Protein AF-A0A1F8Y9Y6-F1 (afdb_monomer_lite)

Secondary structure (DSSP, 8-state):
--S--TTGGG-SSPPP-HHHIIIII---HHHHHHHHHHTTTT--TTT--S------GGGTS-HHHHHHHHHHHHHHTTPPP-

Structure (mmCIF, N/CA/C/O backbone):
data_AF-A0A1F8Y9Y6-F1
#
_entry.id   AF-A0A1F8Y9Y6-F1
#
loop_
_atom_site.group_PDB
_atom_site.id
_atom_site.type_symbol
_atom_site.label_atom_id
_atom_site.label_alt_id
_atom_site.label_comp_id
_atom_site.label_asym_id
_atom_site.label_entity_id
_atom_site.label_seq_id
_atom_site.pdbx_PDB_ins_code
_atom_site.Cartn_x
_atom_site.Cartn_y
_atom_site.Cartn_z
_atom_site.occupancy
_atom_site.B_iso_or_equiv
_atom_site.auth_seq_id
_atom_site.auth_comp_id
_atom_site.auth_asym_id
_atom_site.auth_atom_id
_atom_site.pdbx_PDB_model_num
ATOM 1 N N . MET A 1 1 ? -3.816 -9.625 5.327 1.00 87.00 1 MET A N 1
ATOM 2 C CA . MET A 1 1 ? -3.071 -8.350 5.174 1.00 87.00 1 MET A CA 1
ATOM 3 C C . MET A 1 1 ? -1.670 -8.411 5.779 1.00 87.00 1 MET A C 1
ATOM 5 O O . MET A 1 1 ? -0.956 -7.422 5.755 1.00 87.00 1 MET A O 1
ATOM 9 N N . ASP A 1 2 ? -1.251 -9.580 6.251 1.00 91.44 2 ASP A N 1
ATOM 10 C CA . ASP A 1 2 ? -0.003 -9.862 6.964 1.00 91.44 2 ASP A CA 1
ATOM 11 C C . ASP A 1 2 ? 1.157 -10.272 6.036 1.00 91.44 2 ASP A C 1
ATOM 13 O O . ASP A 1 2 ? 2.161 -10.812 6.492 1.00 91.44 2 ASP A O 1
ATOM 17 N N . GLY A 1 3 ? 1.005 -10.071 4.723 1.00 92.31 3 GLY A N 1
ATOM 18 C CA . GLY A 1 3 ? 2.017 -10.414 3.722 1.00 92.31 3 GLY A CA 1
ATOM 19 C C . GLY A 1 3 ? 2.156 -11.909 3.396 1.00 92.31 3 GLY A C 1
ATOM 20 O O . GLY A 1 3 ? 3.036 -12.263 2.620 1.00 92.31 3 GLY A O 1
ATOM 21 N N . LYS A 1 4 ? 1.296 -12.795 3.926 1.00 95.00 4 LYS A N 1
ATOM 22 C CA . LYS A 1 4 ? 1.424 -14.266 3.797 1.00 95.00 4 LYS A CA 1
ATOM 23 C C . LYS A 1 4 ? 0.462 -14.905 2.787 1.00 95.00 4 LYS A C 1
ATOM 25 O O . LYS A 1 4 ? -0.059 -15.994 3.015 1.00 95.00 4 LYS A O 1
ATOM 30 N N . GLY A 1 5 ? 0.188 -14.219 1.678 1.00 92.81 5 GLY A N 1
ATOM 31 C CA . GLY A 1 5 ? -0.618 -14.793 0.592 1.00 92.81 5 GLY A CA 1
ATOM 32 C C . GLY A 1 5 ? 0.047 -16.026 -0.054 1.00 92.81 5 GLY A C 1
ATOM 33 O O . GLY A 1 5 ? 1.244 -16.229 0.143 1.00 92.81 5 GLY A O 1
ATOM 34 N N . PRO A 1 6 ? -0.682 -16.821 -0.863 1.00 94.56 6 PRO A N 1
ATOM 35 C CA . PRO A 1 6 ? -0.159 -18.052 -1.478 1.00 94.56 6 PRO A CA 1
ATOM 36 C C . PRO A 1 6 ? 1.143 -17.862 -2.269 1.00 94.56 6 PRO A C 1
ATOM 38 O O . PRO A 1 6 ? 2.027 -18.708 -2.219 1.00 94.56 6 PRO A O 1
ATOM 41 N N . GLU A 1 7 ? 1.289 -16.712 -2.931 1.00 92.06 7 GLU A N 1
ATOM 42 C CA . GLU A 1 7 ? 2.460 -16.379 -3.755 1.00 92.06 7 GLU A CA 1
ATOM 43 C C . GLU A 1 7 ? 3.620 -15.753 -2.958 1.00 92.06 7 GLU A C 1
ATOM 45 O O . GLU A 1 7 ? 4.675 -15.458 -3.517 1.00 92.06 7 GLU A O 1
ATOM 50 N N . ALA A 1 8 ? 3.458 -15.517 -1.649 1.00 92.31 8 ALA A N 1
ATOM 51 C CA . ALA A 1 8 ? 4.424 -14.760 -0.848 1.00 92.31 8 ALA A CA 1
ATOM 52 C C . ALA A 1 8 ? 5.825 -15.391 -0.834 1.00 92.31 8 ALA A C 1
ATOM 54 O O . ALA A 1 8 ? 6.819 -14.666 -0.829 1.00 92.31 8 ALA A O 1
ATOM 55 N N . SER A 1 9 ? 5.917 -16.725 -0.871 1.00 92.19 9 SER A N 1
ATOM 56 C CA . SER A 1 9 ? 7.193 -17.452 -0.865 1.00 92.19 9 SER A CA 1
ATOM 57 C C . SER A 1 9 ? 8.028 -17.255 -2.133 1.00 92.19 9 SER A C 1
ATOM 59 O O . SER A 1 9 ? 9.219 -17.552 -2.115 1.00 92.19 9 SER A O 1
ATOM 61 N N . GLY A 1 10 ? 7.427 -16.774 -3.227 1.00 90.69 10 GLY A N 1
ATOM 62 C CA . GLY A 1 10 ? 8.126 -16.498 -4.484 1.00 90.69 10 GLY A CA 1
ATOM 63 C C . GLY A 1 10 ? 8.875 -15.162 -4.507 1.00 90.69 10 GLY A C 1
ATOM 64 O O . GLY A 1 10 ? 9.615 -14.897 -5.453 1.00 90.69 10 GLY A O 1
ATOM 65 N N . PHE A 1 11 ? 8.701 -14.315 -3.488 1.00 87.88 11 PHE A N 1
ATOM 66 C CA . PHE A 1 11 ? 9.260 -12.967 -3.457 1.00 87.88 11 PHE A CA 1
ATOM 67 C C . PHE A 1 11 ? 10.377 -12.828 -2.420 1.00 87.88 11 PHE A C 1
ATOM 69 O O . PHE A 1 11 ? 10.237 -13.224 -1.264 1.00 87.88 11 PHE A O 1
ATOM 76 N N . PHE A 1 12 ? 11.482 -12.201 -2.829 1.00 84.62 12 PHE A N 1
ATOM 77 C CA . PHE A 1 12 ? 12.542 -11.759 -1.929 1.00 84.62 12 PHE A CA 1
ATOM 78 C C . PHE A 1 12 ? 12.857 -10.281 -2.200 1.00 84.62 12 PHE A C 1
ATOM 80 O O . PHE A 1 12 ? 13.342 -9.963 -3.289 1.00 84.62 12 PHE A O 1
ATOM 87 N N . PRO A 1 13 ? 12.597 -9.373 -1.243 1.00 86.25 13 PRO A N 1
ATOM 88 C CA . PRO A 1 13 ? 12.030 -9.608 0.090 1.00 86.25 13 PRO A CA 1
ATOM 89 C C . PRO A 1 13 ? 10.551 -10.044 0.030 1.00 86.25 13 PRO A C 1
ATOM 91 O O . PRO A 1 13 ? 9.887 -9.783 -0.978 1.00 86.25 13 PRO A O 1
ATOM 94 N N . PRO A 1 14 ? 10.024 -10.689 1.090 1.00 90.38 14 PRO A N 1
ATOM 95 C CA . PRO A 1 14 ? 8.615 -11.065 1.146 1.00 90.38 14 PRO A CA 1
ATOM 96 C C . PRO A 1 14 ? 7.708 -9.822 1.152 1.00 90.38 14 PRO A C 1
ATOM 98 O O . PRO A 1 14 ? 8.152 -8.733 1.539 1.00 90.38 14 PRO A O 1
ATOM 101 N N . PRO A 1 15 ? 6.427 -9.960 0.762 1.00 92.75 15 PRO A N 1
ATOM 102 C CA . PRO A 1 15 ? 5.459 -8.876 0.873 1.00 92.75 15 PRO A CA 1
ATOM 103 C C . PRO A 1 15 ? 5.346 -8.362 2.315 1.00 92.75 15 PRO A C 1
ATOM 105 O O . PRO A 1 15 ? 5.417 -9.132 3.273 1.00 92.75 15 PRO A O 1
ATOM 108 N N . ALA A 1 16 ? 5.159 -7.052 2.470 1.00 92.69 16 ALA A N 1
ATOM 109 C CA . ALA A 1 16 ? 5.051 -6.424 3.783 1.00 92.69 16 ALA A CA 1
ATOM 110 C C . ALA A 1 16 ? 3.748 -6.806 4.506 1.00 92.69 16 ALA A C 1
ATOM 112 O O . ALA A 1 16 ? 2.699 -6.979 3.882 1.00 92.69 16 ALA A O 1
ATOM 113 N N . ASP A 1 17 ? 3.809 -6.844 5.836 1.00 95.44 17 ASP A N 1
ATOM 114 C CA . ASP A 1 17 ? 2.622 -6.826 6.688 1.00 95.44 17 ASP A CA 1
ATOM 115 C C . ASP A 1 17 ? 2.039 -5.407 6.714 1.00 95.44 17 ASP A C 1
ATOM 117 O O . ASP A 1 17 ? 2.602 -4.488 7.318 1.00 95.44 17 ASP A O 1
ATOM 121 N N . LEU A 1 18 ? 0.905 -5.232 6.037 1.00 95.06 18 LEU A N 1
ATOM 122 C CA . LEU A 1 18 ? 0.245 -3.940 5.907 1.00 95.06 18 LEU A CA 1
ATOM 123 C C . LEU A 1 18 ? -0.445 -3.506 7.201 1.00 95.06 18 LEU A C 1
ATOM 125 O O . LEU A 1 18 ? -0.547 -2.304 7.427 1.00 95.06 18 LEU A O 1
ATOM 129 N N . VAL A 1 19 ? -0.854 -4.442 8.065 1.00 94.75 19 VAL A N 1
ATOM 130 C CA . VAL A 1 19 ? -1.448 -4.114 9.372 1.00 94.75 19 VAL A CA 1
ATOM 131 C C . VAL A 1 19 ? -0.386 -3.475 10.251 1.00 94.75 19 VAL A C 1
ATOM 133 O O . VAL A 1 19 ? -0.568 -2.366 10.752 1.00 94.75 19 VAL A O 1
ATOM 136 N N . THR A 1 20 ? 0.770 -4.130 10.379 1.00 94.88 20 THR A N 1
ATOM 137 C CA . THR A 1 20 ? 1.895 -3.572 11.135 1.00 94.88 20 THR A CA 1
ATOM 138 C C . THR A 1 20 ? 2.358 -2.239 10.542 1.00 94.88 20 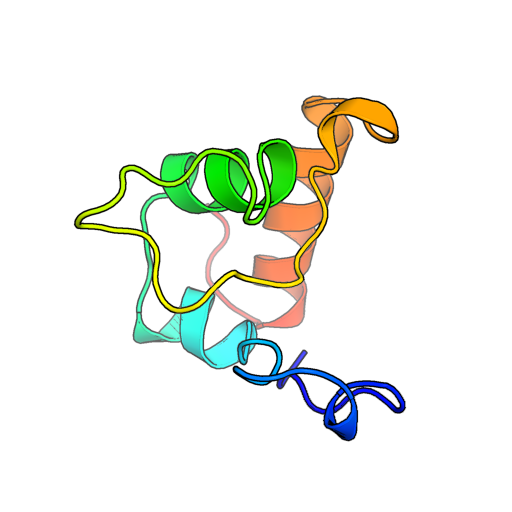THR A C 1
ATOM 140 O O . THR A 1 20 ? 2.629 -1.298 11.292 1.00 94.88 20 THR A O 1
ATOM 143 N N . LEU A 1 21 ? 2.387 -2.121 9.211 1.00 94.06 21 LEU A N 1
ATOM 144 C CA . LEU A 1 21 ? 2.792 -0.897 8.524 1.00 94.06 21 LEU A CA 1
ATOM 145 C C . LEU A 1 21 ? 1.906 0.304 8.889 1.00 94.06 21 LEU A C 1
ATOM 147 O O . LEU A 1 21 ? 2.439 1.329 9.310 1.00 94.06 21 LEU A O 1
ATOM 151 N N . VAL A 1 22 ? 0.581 0.198 8.761 1.00 94.19 22 VAL A N 1
ATOM 152 C CA . VAL A 1 22 ? -0.315 1.347 9.008 1.00 94.19 22 VAL A CA 1
ATOM 153 C C . VAL A 1 22 ? -0.621 1.566 10.488 1.00 94.19 22 VAL A C 1
ATOM 155 O O . VAL A 1 22 ? -0.884 2.693 10.895 1.00 94.19 22 VAL A O 1
ATOM 158 N N . PHE A 1 23 ? -0.546 0.525 11.320 1.00 92.62 23 PHE A N 1
ATOM 159 C CA . PHE A 1 23 ? -0.864 0.644 12.743 1.00 92.62 23 PHE A CA 1
ATOM 160 C C . PHE A 1 23 ? 0.342 1.073 13.589 1.00 92.62 23 PHE A C 1
ATOM 162 O O . PHE A 1 23 ? 0.209 1.933 14.462 1.00 92.62 23 PHE A O 1
ATOM 169 N N . HIS A 1 24 ? 1.523 0.499 13.334 1.00 91.94 24 HIS A N 1
ATOM 170 C CA . HIS A 1 24 ? 2.717 0.716 14.158 1.00 91.94 24 HIS A CA 1
ATOM 171 C C . HIS A 1 24 ? 3.732 1.659 13.506 1.00 91.94 24 HIS A C 1
ATOM 173 O O . HIS A 1 24 ? 4.271 2.522 14.193 1.00 91.94 24 HIS A O 1
ATOM 179 N N . ILE A 1 25 ? 3.997 1.515 12.202 1.00 94.12 25 ILE A N 1
ATOM 180 C CA . ILE A 1 25 ? 5.038 2.304 11.516 1.00 94.12 25 ILE A CA 1
ATOM 181 C C . ILE A 1 25 ? 4.520 3.671 11.060 1.00 94.12 25 ILE A C 1
ATOM 183 O O . ILE A 1 25 ? 5.248 4.653 11.170 1.00 94.12 25 ILE A O 1
ATOM 187 N N . LYS A 1 26 ? 3.272 3.742 10.581 1.00 92.06 26 LYS A N 1
ATOM 188 C CA . LYS A 1 26 ? 2.581 4.982 10.181 1.00 92.06 26 LYS A CA 1
ATOM 189 C C . LYS A 1 26 ? 3.406 5.853 9.217 1.00 92.06 26 LYS A C 1
ATOM 191 O O . LYS A 1 26 ? 3.709 7.006 9.535 1.00 92.06 26 LYS A O 1
ATOM 196 N N . PRO A 1 27 ? 3.825 5.321 8.052 1.00 92.81 27 PRO A N 1
ATOM 197 C CA . PRO A 1 27 ? 4.47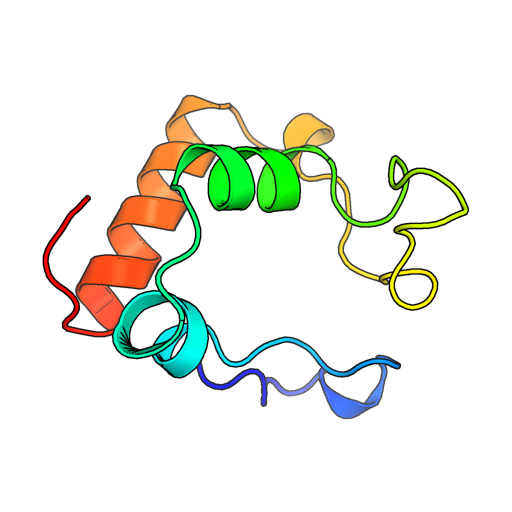4 6.158 7.052 1.00 92.81 27 PRO A CA 1
ATOM 198 C C . PRO A 1 27 ? 3.496 7.231 6.542 1.00 92.81 27 PRO A C 1
ATOM 200 O O . PRO A 1 27 ? 2.289 6.995 6.565 1.00 92.81 27 PRO A O 1
ATOM 203 N N . PRO A 1 28 ? 3.990 8.365 6.011 1.00 94.88 28 PRO A N 1
ATOM 204 C CA . PRO A 1 28 ? 3.124 9.353 5.377 1.00 94.88 28 PRO A CA 1
ATOM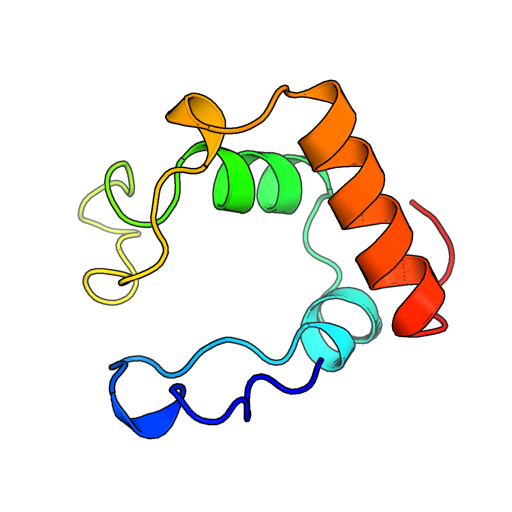 205 C C . PRO A 1 28 ? 2.271 8.731 4.265 1.00 94.88 28 PRO A C 1
ATOM 207 O O . PRO A 1 28 ? 2.747 7.902 3.488 1.00 94.88 28 PRO A O 1
ATOM 210 N N . GLU A 1 29 ? 1.036 9.184 4.108 1.00 94.75 29 GLU A N 1
ATOM 211 C CA . GLU A 1 29 ? 0.103 8.675 3.098 1.00 94.75 29 GLU A CA 1
ATOM 212 C C . GLU A 1 29 ? 0.637 8.909 1.682 1.00 94.75 29 GLU A C 1
ATOM 214 O O . GLU A 1 29 ? 0.470 8.074 0.793 1.00 94.75 29 GLU A O 1
ATOM 219 N N . SER A 1 30 ? 1.366 10.010 1.484 1.00 94.62 30 SER A N 1
ATOM 220 C CA . SER A 1 30 ? 2.075 10.304 0.237 1.00 94.62 30 SER A CA 1
ATOM 221 C C . SER A 1 30 ? 3.118 9.238 -0.110 1.00 94.62 30 SER A C 1
ATOM 223 O O . SER A 1 30 ? 3.302 8.923 -1.287 1.00 94.62 30 SER A O 1
ATOM 225 N N . TYR A 1 31 ? 3.759 8.630 0.894 1.00 92.25 31 TYR A N 1
ATOM 226 C CA . TYR A 1 31 ? 4.659 7.501 0.690 1.00 92.25 31 TYR A CA 1
ATOM 227 C C . TYR A 1 31 ? 3.884 6.250 0.270 1.00 92.25 31 TYR A C 1
ATOM 229 O O . TYR A 1 31 ? 4.295 5.594 -0.684 1.00 92.25 31 TYR A O 1
ATOM 237 N N . LEU A 1 32 ? 2.756 5.930 0.914 1.00 94.50 32 LEU A N 1
ATOM 238 C CA . LEU A 1 32 ? 1.917 4.785 0.523 1.00 94.50 32 LEU A CA 1
ATOM 239 C C . LEU A 1 32 ? 1.390 4.941 -0.907 1.00 94.50 32 LEU A C 1
ATOM 241 O O . LEU A 1 32 ? 1.522 4.023 -1.718 1.00 94.50 32 LEU A O 1
ATOM 245 N N . PHE A 1 33 ? 0.879 6.127 -1.236 1.00 96.44 33 PHE A N 1
ATOM 246 C CA . PHE A 1 33 ? 0.432 6.482 -2.578 1.00 96.44 33 PHE A CA 1
ATOM 247 C C . PHE A 1 33 ? 1.555 6.299 -3.602 1.00 96.44 33 PHE A C 1
ATOM 249 O O . PHE A 1 33 ? 1.386 5.590 -4.593 1.00 96.44 33 PHE A O 1
ATOM 256 N N . TRP A 1 34 ? 2.733 6.869 -3.333 1.00 93.25 34 TRP A N 1
ATOM 257 C CA . TRP A 1 34 ? 3.896 6.737 -4.204 1.00 93.25 34 TRP A CA 1
ATOM 258 C C . TRP A 1 34 ? 4.353 5.280 -4.357 1.00 93.25 34 TRP A C 1
ATOM 260 O O . TRP A 1 34 ? 4.621 4.843 -5.476 1.00 93.25 34 TRP A O 1
ATOM 270 N N . ARG A 1 35 ? 4.395 4.499 -3.267 1.00 91.81 35 ARG A N 1
ATOM 271 C CA . ARG A 1 35 ? 4.789 3.080 -3.304 1.00 91.81 35 ARG A CA 1
ATOM 272 C C . ARG A 1 35 ? 3.841 2.239 -4.148 1.00 91.81 35 ARG A C 1
ATOM 274 O O . ARG A 1 35 ? 4.326 1.417 -4.919 1.00 91.81 35 ARG A O 1
ATOM 281 N N . ILE A 1 36 ? 2.528 2.441 -4.032 1.00 94.50 36 ILE A N 1
ATOM 282 C CA . ILE A 1 36 ? 1.541 1.726 -4.853 1.00 94.50 36 ILE A CA 1
ATOM 283 C C . ILE A 1 36 ? 1.675 2.146 -6.318 1.00 94.50 36 ILE A C 1
ATOM 285 O O . ILE A 1 36 ? 1.755 1.299 -7.204 1.00 94.50 36 ILE A O 1
ATOM 289 N N . ARG A 1 37 ? 1.758 3.453 -6.573 1.00 95.00 37 ARG A N 1
ATOM 290 C CA . ARG A 1 37 ? 1.808 4.012 -7.925 1.00 95.00 37 ARG A CA 1
ATOM 291 C C . ARG A 1 37 ? 3.056 3.579 -8.698 1.00 95.00 37 ARG A C 1
ATOM 293 O O . ARG A 1 37 ? 2.953 3.147 -9.844 1.00 95.00 37 ARG A O 1
ATOM 300 N N . GLU A 1 38 ? 4.228 3.704 -8.083 1.00 91.12 38 GLU A N 1
ATOM 301 C CA . GLU A 1 38 ? 5.525 3.543 -8.754 1.00 91.12 38 GLU A CA 1
ATOM 302 C C . GLU A 1 38 ? 6.156 2.152 -8.576 1.00 91.12 38 GLU A C 1
ATOM 304 O O . GLU A 1 38 ? 7.048 1.778 -9.343 1.00 91.12 38 GLU A O 1
ATOM 309 N N . GLY A 1 39 ? 5.717 1.370 -7.585 1.00 89.88 39 GLY A N 1
ATOM 310 C CA . GLY A 1 39 ? 6.262 0.039 -7.317 1.00 89.88 39 GLY A CA 1
ATOM 311 C C . GLY A 1 39 ? 7.767 0.042 -7.014 1.00 89.88 39 GLY A C 1
ATOM 312 O O . GLY A 1 39 ? 8.320 0.965 -6.410 1.00 89.88 39 GLY A O 1
ATOM 313 N N . GLY A 1 40 ? 8.466 -1.027 -7.400 1.00 80.81 40 GLY A N 1
ATOM 314 C CA . GLY A 1 40 ? 9.905 -1.198 -7.171 1.00 80.81 40 GLY A CA 1
ATOM 315 C C . GLY A 1 40 ? 10.831 -0.499 -8.174 1.00 80.81 40 GLY A C 1
ATOM 316 O O . GLY A 1 40 ? 12.009 -0.295 -7.882 1.00 80.81 40 GLY A O 1
ATOM 317 N N . ARG A 1 41 ? 10.326 -0.116 -9.354 1.00 68.38 41 ARG A N 1
ATOM 318 C CA . ARG A 1 41 ? 11.163 0.200 -10.529 1.00 68.38 41 ARG A CA 1
ATOM 319 C C . ARG A 1 41 ? 11.829 1.583 -10.496 1.00 68.38 41 ARG A C 1
ATOM 321 O O . ARG A 1 41 ? 12.793 1.801 -11.222 1.00 68.38 41 ARG A O 1
ATOM 328 N N . VAL A 1 42 ? 11.341 2.509 -9.664 1.00 63.72 42 VAL A N 1
ATOM 329 C CA . VAL A 1 42 ? 11.757 3.934 -9.659 1.00 63.72 42 VAL A CA 1
ATOM 330 C C . VAL A 1 42 ? 12.505 4.343 -8.382 1.00 63.72 42 VAL A C 1
ATOM 332 O O . VAL A 1 42 ? 12.672 5.526 -8.092 1.00 63.72 42 VAL A O 1
ATOM 335 N N . LEU A 1 43 ? 12.964 3.377 -7.587 1.00 63.03 43 LEU A N 1
ATOM 336 C CA . LEU A 1 43 ? 13.708 3.668 -6.364 1.00 63.03 43 LEU A CA 1
ATOM 337 C C . LEU A 1 43 ? 15.125 4.184 -6.697 1.00 63.03 43 LEU A C 1
ATOM 339 O O . LEU A 1 43 ? 15.848 3.522 -7.446 1.00 63.03 43 LEU A O 1
ATOM 343 N N . PRO A 1 44 ? 15.567 5.333 -6.139 1.00 61.34 44 PRO A N 1
ATOM 344 C CA . PRO A 1 44 ? 16.956 5.775 -6.252 1.00 61.34 44 PRO A CA 1
ATOM 345 C C . PRO A 1 44 ? 17.907 4.667 -5.786 1.00 61.34 44 PRO A C 1
ATOM 347 O O . PRO A 1 44 ? 17.617 3.998 -4.799 1.00 61.34 44 PRO A O 1
ATOM 350 N N . ARG A 1 45 ? 19.065 4.485 -6.436 1.00 60.62 45 ARG A N 1
ATOM 351 C CA . ARG A 1 45 ? 19.997 3.371 -6.139 1.00 60.62 45 ARG A CA 1
ATOM 352 C C . ARG A 1 45 ? 20.381 3.230 -4.655 1.00 60.62 45 ARG A C 1
ATOM 354 O O . ARG A 1 45 ? 20.596 2.112 -4.211 1.00 60.62 45 ARG A O 1
ATOM 361 N N . GLY A 1 46 ? 20.434 4.330 -3.896 1.00 59.91 46 GLY A N 1
ATOM 362 C CA . GLY A 1 46 ? 20.723 4.324 -2.451 1.00 59.91 46 GLY A CA 1
ATOM 363 C C . GLY A 1 46 ? 19.526 4.016 -1.538 1.00 59.91 46 GLY A C 1
ATOM 364 O O . GLY A 1 46 ? 19.719 3.768 -0.356 1.00 59.91 46 GLY A O 1
ATOM 365 N N . PHE A 1 47 ? 18.307 4.023 -2.082 1.00 52.94 47 PHE A N 1
ATOM 366 C CA . PHE A 1 47 ? 17.050 3.736 -1.383 1.00 52.94 47 PHE A CA 1
ATOM 367 C C . PHE A 1 47 ? 16.305 2.543 -1.970 1.00 52.94 47 PHE A C 1
ATOM 369 O O . PHE A 1 47 ? 15.224 2.246 -1.482 1.00 52.94 47 PHE A O 1
ATOM 376 N N . ALA A 1 48 ? 16.842 1.882 -3.002 1.00 57.44 48 ALA A N 1
ATOM 377 C CA . ALA A 1 48 ? 16.318 0.636 -3.535 1.00 57.44 48 ALA A CA 1
ATOM 378 C C . ALA A 1 48 ? 16.455 -0.433 -2.450 1.00 57.44 48 ALA A C 1
ATOM 380 O O . ALA A 1 48 ? 17.536 -1.005 -2.291 1.00 57.44 48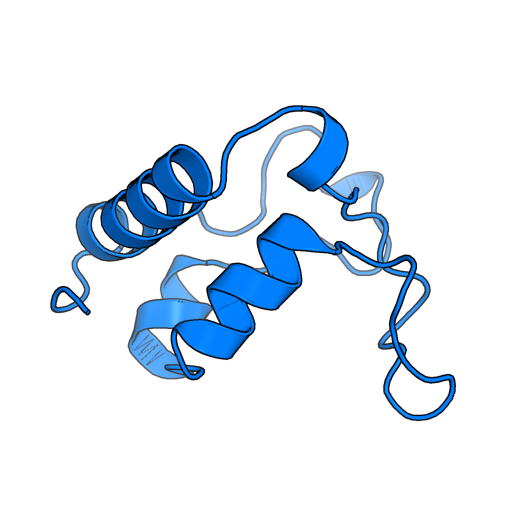 ALA A O 1
ATOM 381 N N . PRO A 1 49 ? 15.397 -0.724 -1.677 1.00 51.75 49 PRO A N 1
ATOM 382 C CA . PRO A 1 49 ? 15.457 -1.788 -0.720 1.00 51.75 49 PRO A CA 1
ATOM 383 C C . PRO A 1 49 ? 15.182 -3.007 -1.593 1.00 51.75 49 PRO A C 1
ATOM 385 O O . PRO A 1 49 ? 14.030 -3.351 -1.827 1.00 51.75 49 PRO A O 1
ATOM 388 N N . TRP A 1 50 ? 16.229 -3.618 -2.143 1.00 55.09 50 TRP A N 1
ATOM 389 C CA . TRP A 1 50 ? 16.126 -4.975 -2.681 1.00 55.09 50 TRP A CA 1
ATOM 390 C C . TRP A 1 50 ? 15.160 -5.105 -3.871 1.00 55.09 50 TRP A C 1
ATOM 392 O O . TRP A 1 50 ? 14.086 -5.654 -3.693 1.00 55.09 50 TRP A O 1
ATOM 402 N N . ASN A 1 51 ? 15.504 -4.597 -5.064 1.00 65.44 51 ASN A N 1
ATOM 403 C CA . ASN A 1 51 ? 14.831 -4.923 -6.343 1.00 65.44 51 ASN A CA 1
ATOM 404 C C . ASN A 1 51 ? 13.332 -5.300 -6.211 1.00 65.44 51 ASN A C 1
ATOM 406 O O . ASN A 1 51 ? 12.940 -6.413 -6.563 1.00 65.44 51 ASN A O 1
ATOM 410 N N . SER A 1 52 ? 12.538 -4.434 -5.561 1.00 77.75 52 SER A N 1
ATOM 411 C CA . SER A 1 52 ? 11.238 -4.845 -5.023 1.00 77.75 52 SER A CA 1
ATOM 412 C C . SER A 1 52 ? 10.369 -5.369 -6.157 1.00 77.75 52 SER A C 1
ATOM 414 O O . SER A 1 52 ? 10.151 -4.668 -7.142 1.00 77.75 52 SER A O 1
ATOM 416 N N . ALA A 1 53 ? 9.853 -6.586 -6.005 1.00 88.31 53 ALA A N 1
ATOM 417 C CA . ALA A 1 53 ? 9.021 -7.219 -7.023 1.00 88.31 53 ALA A CA 1
ATOM 418 C C . ALA A 1 53 ? 7.617 -6.597 -7.140 1.00 88.31 53 ALA A C 1
ATOM 420 O O . ALA A 1 53 ? 6.813 -7.033 -7.959 1.00 88.31 53 ALA A O 1
ATOM 421 N N . MET A 1 54 ? 7.306 -5.585 -6.322 1.00 90.38 54 MET A N 1
ATOM 422 C CA . MET A 1 54 ? 6.039 -4.872 -6.395 1.00 90.38 54 MET A CA 1
ATOM 423 C C . MET A 1 54 ? 5.947 -4.113 -7.732 1.00 90.38 54 MET A C 1
ATOM 425 O O . MET A 1 54 ? 6.791 -3.243 -7.986 1.00 90.38 54 MET A O 1
ATOM 429 N N . PRO A 1 55 ? 4.946 -4.403 -8.581 1.00 90.44 55 PRO A N 1
ATOM 430 C CA . PRO A 1 55 ? 4.794 -3.730 -9.864 1.00 90.44 55 PRO A CA 1
ATOM 431 C C . PRO A 1 55 ? 4.369 -2.269 -9.677 1.00 90.44 55 PRO A C 1
ATOM 433 O O . PRO A 1 55 ? 3.884 -1.870 -8.616 1.00 90.44 55 PRO A O 1
ATOM 436 N N . ALA A 1 56 ? 4.567 -1.466 -10.721 1.00 92.19 56 ALA A N 1
ATOM 437 C CA . ALA A 1 56 ? 4.046 -0.107 -10.773 1.00 92.19 56 ALA A CA 1
ATOM 438 C C . ALA A 1 56 ? 2.567 -0.155 -11.173 1.00 92.19 56 ALA A C 1
ATOM 440 O O . ALA A 1 56 ? 2.251 -0.434 -12.324 1.00 92.19 56 ALA A O 1
ATOM 441 N N . TRP A 1 57 ? 1.660 0.130 -10.240 1.00 94.88 57 TRP A N 1
ATOM 442 C CA . TRP A 1 57 ? 0.222 0.002 -10.495 1.00 94.88 57 TRP A CA 1
ATOM 443 C C . TRP A 1 57 ? -0.383 1.170 -11.277 1.00 94.88 57 TRP A C 1
ATOM 445 O O . TRP A 1 57 ? -1.517 1.076 -11.738 1.00 94.88 57 TRP A O 1
ATOM 455 N N . LYS A 1 58 ? 0.360 2.264 -11.473 1.00 94.00 58 LYS A N 1
ATOM 456 C CA . LYS A 1 58 ? -0.107 3.437 -12.236 1.00 94.00 58 LYS A CA 1
ATOM 457 C C . LYS A 1 58 ? -0.499 3.144 -13.686 1.00 94.00 58 LYS A C 1
ATOM 459 O O . LYS A 1 58 ? -1.155 3.969 -14.310 1.00 94.00 58 LYS A O 1
ATOM 464 N N . GLU A 1 59 ? -0.036 2.022 -14.230 1.00 92.44 59 GLU A N 1
ATOM 465 C CA . GLU A 1 59 ? -0.345 1.588 -15.593 1.00 92.44 59 GLU A CA 1
ATOM 466 C C . GLU A 1 59 ? -1.726 0.903 -15.663 1.00 92.44 59 GLU A C 1
ATOM 468 O O . GLU A 1 59 ? -2.380 0.964 -16.702 1.00 92.44 59 GLU A O 1
ATOM 473 N N . ASP A 1 60 ? -2.216 0.358 -14.541 1.00 95.88 60 ASP A N 1
ATOM 474 C CA . ASP A 1 60 ? -3.437 -0.459 -14.476 1.00 95.88 60 ASP A CA 1
ATOM 475 C C . ASP A 1 60 ? -4.588 0.195 -13.688 1.00 95.88 60 ASP A C 1
ATOM 477 O O . ASP A 1 60 ? -5.764 -0.119 -13.906 1.00 95.88 60 ASP A O 1
ATOM 481 N N . ILE A 1 61 ? -4.286 1.093 -12.743 1.00 96.12 61 ILE A N 1
ATOM 482 C CA . ILE A 1 61 ? -5.290 1.736 -11.882 1.00 96.12 61 ILE A CA 1
ATOM 483 C C . ILE A 1 61 ? -5.086 3.248 -11.760 1.00 96.12 61 ILE A C 1
ATOM 485 O O . ILE A 1 61 ? -3.973 3.764 -11.802 1.00 96.12 61 ILE A O 1
ATOM 489 N N . THR A 1 62 ? -6.201 3.962 -11.582 1.00 98.12 62 THR A N 1
ATOM 490 C CA . THR A 1 62 ? -6.222 5.421 -11.428 1.00 98.12 62 THR A CA 1
ATOM 491 C C . THR A 1 62 ? -5.767 5.852 -10.036 1.00 98.12 62 THR A C 1
ATOM 493 O O . THR A 1 62 ? -5.941 5.121 -9.059 1.00 98.12 62 THR A O 1
ATOM 496 N N . ASP A 1 63 ? -5.284 7.089 -9.921 1.00 97.81 63 ASP A N 1
ATOM 497 C CA . ASP A 1 63 ? -4.897 7.687 -8.636 1.00 97.81 63 ASP A CA 1
ATOM 498 C C . ASP A 1 63 ? -6.054 7.659 -7.609 1.00 97.81 63 ASP A C 1
ATOM 500 O O . ASP A 1 63 ? -5.837 7.396 -6.429 1.00 97.81 63 ASP A O 1
ATOM 504 N N . GLU A 1 64 ? -7.306 7.833 -8.048 1.00 98.19 64 GLU A N 1
ATOM 505 C CA . GLU A 1 64 ? -8.489 7.705 -7.180 1.00 98.19 64 GLU A CA 1
ATOM 506 C C . GLU A 1 64 ? -8.650 6.281 -6.618 1.00 98.19 64 GLU A C 1
ATOM 508 O O . GLU A 1 64 ? -8.969 6.097 -5.442 1.00 98.19 64 GLU A O 1
ATOM 513 N N . LYS A 1 65 ? -8.408 5.250 -7.439 1.00 98.31 65 LYS A N 1
ATOM 514 C CA . LYS A 1 65 ? -8.431 3.855 -6.975 1.00 98.31 65 LYS A CA 1
ATOM 515 C C . LYS A 1 65 ? -7.296 3.578 -5.993 1.00 98.31 65 LYS A C 1
ATOM 517 O O . LYS A 1 65 ? -7.523 2.855 -5.029 1.00 98.31 65 LYS A O 1
ATOM 522 N N . ILE A 1 66 ? -6.118 4.171 -6.193 1.00 98.00 66 ILE A N 1
ATOM 523 C CA . ILE A 1 66 ? -5.004 4.064 -5.241 1.00 98.00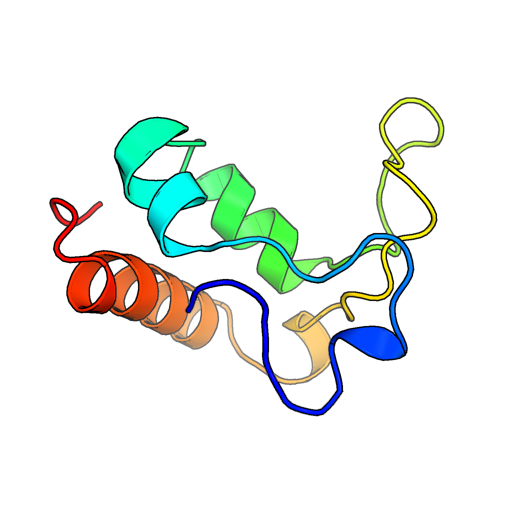 66 ILE A CA 1
ATOM 524 C C . ILE A 1 66 ? -5.416 4.631 -3.876 1.00 98.00 66 ILE A C 1
ATOM 526 O O . ILE A 1 66 ? -5.239 3.956 -2.866 1.00 98.00 66 ILE A O 1
ATOM 530 N N . TRP A 1 67 ? -6.047 5.808 -3.833 1.00 97.94 67 TRP A N 1
ATOM 531 C CA . TRP A 1 67 ? -6.565 6.368 -2.578 1.00 97.94 67 TRP A CA 1
ATOM 532 C C . TRP A 1 67 ? -7.611 5.473 -1.909 1.00 97.94 67 TRP A C 1
ATOM 534 O O . TRP A 1 67 ? -7.540 5.246 -0.703 1.00 97.94 67 TRP A O 1
ATOM 544 N N . LYS A 1 68 ? -8.534 4.890 -2.684 1.00 98.12 68 LYS A N 1
ATOM 545 C CA . LYS A 1 68 ? -9.510 3.919 -2.156 1.00 98.12 68 LYS A CA 1
ATOM 546 C C . LYS A 1 68 ? -8.840 2.672 -1.572 1.00 98.12 68 LYS A C 1
ATOM 548 O O . LYS A 1 68 ? -9.292 2.174 -0.546 1.00 98.12 68 LYS A O 1
ATOM 553 N N . ILE A 1 69 ? -7.761 2.183 -2.187 1.00 96.81 69 ILE A N 1
ATOM 554 C CA . ILE A 1 69 ? -6.971 1.061 -1.657 1.00 96.81 69 ILE A CA 1
ATOM 555 C C . ILE A 1 69 ? -6.317 1.442 -0.327 1.00 96.81 69 ILE A C 1
ATOM 557 O O . ILE A 1 69 ? -6.354 0.646 0.604 1.00 96.81 69 ILE A O 1
ATOM 561 N N . ILE A 1 70 ? -5.749 2.646 -0.215 1.00 97.00 70 ILE A N 1
ATOM 562 C CA . ILE A 1 70 ? -5.143 3.124 1.037 1.00 97.00 70 ILE A CA 1
ATOM 563 C C . ILE A 1 70 ? -6.197 3.153 2.147 1.00 97.00 70 ILE A C 1
ATOM 565 O O . ILE A 1 70 ? -5.995 2.521 3.177 1.00 97.00 70 ILE A O 1
ATOM 569 N N . ILE A 1 71 ? -7.348 3.783 1.907 1.00 97.12 71 ILE A N 1
ATOM 570 C CA . IL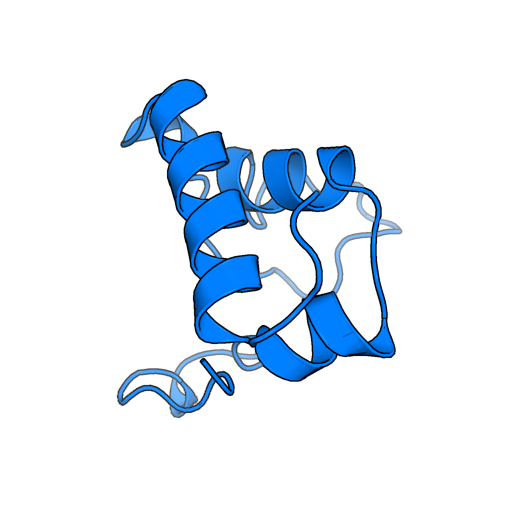E A 1 71 ? -8.479 3.816 2.852 1.00 97.12 71 ILE A CA 1
ATOM 571 C C . ILE A 1 71 ? -8.878 2.397 3.283 1.00 97.12 71 ILE A C 1
ATOM 573 O O . ILE A 1 71 ? -9.011 2.120 4.474 1.00 97.12 71 ILE A O 1
ATOM 577 N N . TYR A 1 72 ? -8.998 1.474 2.324 1.00 96.62 72 TYR A N 1
ATOM 578 C CA . TYR A 1 72 ? -9.310 0.074 2.608 1.00 96.62 72 TYR A CA 1
ATOM 579 C C . TYR A 1 72 ? -8.254 -0.610 3.490 1.00 96.62 72 TYR A C 1
ATOM 581 O O . TYR A 1 72 ? -8.616 -1.362 4.391 1.00 96.62 72 TYR A O 1
ATOM 589 N N . ILE A 1 73 ? -6.960 -0.354 3.270 1.00 95.81 73 ILE A N 1
ATOM 590 C CA . ILE A 1 73 ? -5.885 -0.916 4.103 1.00 95.81 73 ILE A CA 1
ATOM 591 C C . ILE A 1 73 ? -6.024 -0.442 5.554 1.00 95.81 73 ILE A C 1
ATOM 593 O O . ILE A 1 73 ? -5.899 -1.257 6.465 1.00 95.81 73 ILE A O 1
ATOM 597 N N . TYR A 1 74 ? -6.295 0.847 5.775 1.00 96.25 74 TYR A N 1
ATOM 598 C CA . TYR A 1 74 ? -6.487 1.390 7.123 1.00 96.25 74 TYR A CA 1
ATOM 599 C C . TYR A 1 74 ? -7.733 0.809 7.796 1.00 96.25 74 TYR A C 1
ATOM 601 O O . TYR A 1 74 ? -7.645 0.341 8.931 1.00 96.25 74 TYR A O 1
ATOM 609 N N . ASP A 1 75 ? -8.859 0.774 7.078 1.00 95.88 75 ASP A N 1
ATOM 610 C CA . ASP A 1 75 ? -10.124 0.227 7.579 1.00 95.88 75 ASP A CA 1
ATOM 611 C C . ASP A 1 75 ? -9.977 -1.239 7.999 1.00 95.88 75 ASP A C 1
ATOM 613 O O . ASP A 1 75 ? -10.258 -1.620 9.135 1.00 95.88 75 ASP A O 1
ATOM 617 N N . ALA A 1 76 ? -9.421 -2.062 7.116 1.00 94.50 76 ALA A N 1
ATOM 618 C CA . ALA A 1 76 ? -9.256 -3.483 7.372 1.00 94.50 76 ALA A CA 1
ATOM 619 C C . ALA A 1 76 ? -8.176 -3.807 8.418 1.00 94.50 76 ALA A C 1
ATOM 621 O O . ALA A 1 76 ? -8.220 -4.875 9.030 1.00 94.50 76 ALA A O 1
ATOM 622 N N . ALA A 1 77 ? -7.216 -2.905 8.641 1.00 93.69 77 ALA A N 1
ATOM 623 C CA . ALA A 1 77 ? -6.272 -2.995 9.751 1.00 93.69 77 ALA A CA 1
ATOM 624 C C . ALA A 1 77 ? -6.873 -2.525 11.091 1.00 93.69 77 ALA A C 1
ATOM 626 O O . ALA A 1 77 ? -6.216 -2.661 12.123 1.00 93.69 77 ALA A O 1
ATOM 627 N N . GLY A 1 78 ? -8.083 -1.947 11.094 1.00 93.94 78 GLY A N 1
ATOM 628 C CA . GLY A 1 78 ? -8.665 -1.284 12.265 1.00 93.94 78 GLY A CA 1
ATOM 629 C C . GLY A 1 78 ? -7.878 -0.043 12.702 1.00 93.94 78 GLY A C 1
ATOM 630 O O . GLY A 1 78 ? -7.940 0.356 13.866 1.00 93.94 78 GLY A O 1
ATOM 631 N N . ALA A 1 79 ? -7.093 0.541 11.794 1.00 91.62 79 ALA A N 1
ATOM 632 C CA . ALA A 1 79 ? -6.322 1.746 12.050 1.00 91.62 79 ALA A CA 1
ATOM 633 C C . ALA A 1 79 ? -7.212 2.996 11.894 1.00 91.62 79 ALA A C 1
ATOM 635 O O . ALA A 1 79 ? -8.148 2.990 11.091 1.00 91.62 79 ALA A O 1
ATOM 636 N N . PRO A 1 80 ? -6.934 4.091 12.629 1.00 90.31 80 PRO A N 1
ATOM 637 C CA . PRO A 1 80 ? -7.607 5.368 12.403 1.00 90.31 80 PRO A CA 1
ATOM 638 C C . PRO A 1 80 ? -7.430 5.816 10.952 1.00 90.31 80 PRO A C 1
ATOM 640 O O . PRO A 1 80 ? -6.310 5.777 10.454 1.00 90.31 80 PRO A O 1
ATOM 643 N N . GLN A 1 81 ? -8.516 6.229 10.298 1.00 85.00 81 GLN A N 1
ATOM 644 C CA . GLN A 1 81 ? -8.488 6.656 8.897 1.00 85.00 81 GLN A CA 1
ATOM 645 C C . GLN A 1 81 ? -7.499 7.819 8.674 1.00 85.00 81 GLN A C 1
ATOM 647 O O . GLN A 1 81 ? -7.350 8.648 9.580 1.00 85.00 81 GLN A O 1
ATOM 652 N N . PRO A 1 82 ? -6.834 7.862 7.505 1.00 81.19 82 PRO A N 1
ATOM 653 C CA . PRO A 1 82 ? -5.943 8.955 7.125 1.00 81.19 82 PRO A CA 1
ATOM 654 C C . PRO A 1 82 ? -6.679 10.283 6.895 1.00 81.19 82 PRO A C 1
ATOM 656 O O . PRO A 1 82 ? -7.889 10.256 6.562 1.00 81.19 82 PRO A O 1
#

pLDDT: mean 88.48, std 11.99, range [51.75, 98.31]

Radius of gyration: 12.76 Å; chains: 1; bounding box: 31×28×30 Å

Sequence (82 aa):
MDGKGPEASGFFPPPADLVTLVFHIKPPESYLFWRIREGGRVLPRGFAPWNSAMPAWKEDITDEKIWKIIIYIYDAAGAPQP

Foldseek 3Di:
DQQDPPCQVVFVVGGHGLLCCCAPVNDDVVVQLCCQQCPQPPADPVGNPDSGPGHRCVVPDDSVVSLVVQQVSCVVSVHDGD